Protein AF-A0A959RUX0-F1 (afdb_monomer)

Sequence (95 aa):
FYEYKIKRFLTDVALGMMPSKVWTGKYDATGGYLIVKENGDVLCYHIYNRNEFEDYLLNNTKLDTASSSRHGFGEIYENSGELYFNLNLQIRFKK

Solvent-accessible surface area (backbone atoms only — not comparable to full-atom values): 6032 Å² total; per-residue (Å²): 113,67,66,60,53,51,26,50,50,54,46,43,46,76,29,60,52,49,95,93,51,88,77,83,85,72,63,74,55,82,84,44,48,80,46,75,45,96,89,68,51,73,47,76,43,41,82,87,46,47,67,60,51,30,51,47,50,57,74,42,40,44,84,43,75,68,62,38,85,82,69,73,36,76,52,82,46,79,56,97,93,41,81,44,64,46,85,70,82,41,80,42,72,62,129

pLDDT: mean 85.92, std 9.19, range [56.56, 96.31]

Mean predicted aligned error: 6.58 Å

Structure (mmCIF, N/CA/C/O backbone):
data_AF-A0A959RUX0-F1
#
_entry.id   AF-A0A959RUX0-F1
#
loop_
_atom_site.group_PDB
_atom_site.id
_atom_site.type_symbol
_atom_site.label_atom_id
_atom_site.label_alt_id
_atom_site.label_comp_id
_atom_site.label_asym_id
_atom_site.label_entity_id
_atom_site.label_seq_id
_atom_site.pdbx_PDB_ins_code
_atom_site.Cartn_x
_atom_site.Cartn_y
_atom_site.Cartn_z
_atom_site.occupancy
_atom_site.B_iso_or_equiv
_atom_site.auth_seq_id
_atom_site.auth_comp_id
_atom_site.auth_asym_id
_atom_site.auth_atom_id
_atom_site.pdbx_PDB_model_num
ATOM 1 N N . PHE A 1 1 ? 3.383 -16.659 1.871 1.00 91.38 1 PHE A N 1
ATOM 2 C CA . PHE A 1 1 ? 1.924 -16.415 1.987 1.00 91.38 1 PHE A CA 1
ATOM 3 C C . PHE A 1 1 ? 1.590 -14.934 2.181 1.00 91.38 1 PHE A C 1
ATOM 5 O O . PHE A 1 1 ? 0.974 -14.365 1.291 1.00 91.38 1 PHE A O 1
ATOM 12 N N . TYR A 1 2 ? 1.983 -14.291 3.291 1.00 93.31 2 TYR A N 1
ATOM 13 C CA . TYR A 1 2 ? 1.641 -12.879 3.553 1.00 93.31 2 TYR A CA 1
ATOM 14 C C . TYR A 1 2 ? 2.260 -11.902 2.556 1.00 93.31 2 TYR A C 1
ATOM 16 O O . TYR A 1 2 ? 1.572 -11.016 2.066 1.00 93.31 2 TYR A O 1
ATOM 24 N N . GLU A 1 3 ? 3.523 -12.122 2.199 1.00 94.69 3 GLU A N 1
ATOM 25 C CA . GLU A 1 3 ? 4.242 -11.314 1.214 1.00 94.69 3 GLU A CA 1
ATOM 26 C C . GLU A 1 3 ? 3.477 -11.186 -0.110 1.00 94.69 3 GLU A C 1
ATOM 28 O O . GLU A 1 3 ? 3.223 -10.083 -0.577 1.00 94.69 3 GLU A O 1
ATOM 33 N N . TYR A 1 4 ? 3.005 -12.313 -0.648 1.00 94.38 4 TYR A N 1
ATOM 34 C CA . TYR A 1 4 ? 2.170 -12.359 -1.849 1.00 94.38 4 TYR A CA 1
ATOM 35 C C . TYR A 1 4 ? 0.896 -11.509 -1.716 1.00 94.38 4 TYR A C 1
ATOM 37 O O . TYR A 1 4 ? 0.535 -10.768 -2.629 1.00 94.38 4 TYR A O 1
ATOM 45 N N . LYS A 1 5 ? 0.214 -11.583 -0.565 1.00 95.25 5 LYS A N 1
ATOM 46 C CA . LYS A 1 5 ? -1.011 -10.806 -0.324 1.00 95.25 5 LYS A CA 1
ATOM 47 C C . LYS A 1 5 ? -0.731 -9.306 -0.273 1.00 95.25 5 LYS A C 1
ATOM 49 O O . LYS A 1 5 ? -1.496 -8.538 -0.845 1.00 95.25 5 LYS A O 1
ATOM 54 N N . ILE A 1 6 ? 0.358 -8.901 0.381 1.00 95.25 6 ILE A N 1
ATOM 55 C CA . ILE A 1 6 ? 0.752 -7.492 0.468 1.00 95.25 6 ILE A CA 1
ATOM 56 C C . ILE A 1 6 ? 1.185 -6.964 -0.900 1.00 95.25 6 ILE A C 1
ATOM 58 O O . ILE A 1 6 ? 0.704 -5.913 -1.305 1.00 95.25 6 ILE A O 1
ATOM 62 N N . LYS A 1 7 ? 2.004 -7.709 -1.651 1.00 94.94 7 LYS A N 1
ATOM 63 C CA . LYS A 1 7 ? 2.393 -7.357 -3.028 1.00 94.94 7 LYS A CA 1
ATOM 64 C C . LYS A 1 7 ? 1.180 -7.106 -3.920 1.00 94.94 7 LYS A C 1
ATOM 66 O O . LYS A 1 7 ? 1.095 -6.073 -4.584 1.00 94.94 7 LYS A O 1
ATOM 71 N N . ARG A 1 8 ? 0.200 -8.011 -3.872 1.00 92.81 8 ARG A N 1
ATOM 72 C CA . ARG A 1 8 ? -1.041 -7.880 -4.639 1.00 92.81 8 ARG A CA 1
ATOM 73 C C . ARG A 1 8 ? -1.880 -6.682 -4.195 1.00 92.81 8 ARG A C 1
ATOM 75 O O . ARG A 1 8 ? -2.344 -5.937 -5.046 1.00 92.81 8 ARG A O 1
ATOM 82 N N . PHE A 1 9 ? -2.025 -6.464 -2.888 1.00 93.88 9 PHE A N 1
ATOM 83 C CA . PHE A 1 9 ? -2.731 -5.298 -2.354 1.00 93.88 9 PHE A CA 1
ATOM 84 C C . PHE A 1 9 ? -2.084 -3.978 -2.798 1.00 93.88 9 PHE A C 1
ATOM 86 O O . PHE A 1 9 ? -2.774 -3.108 -3.319 1.00 93.88 9 PHE A O 1
ATOM 93 N N . LEU A 1 10 ? -0.761 -3.847 -2.657 1.00 93.56 10 LEU A N 1
ATOM 94 C CA . LEU A 1 10 ? -0.024 -2.652 -3.077 1.00 93.56 10 LEU A CA 1
ATOM 95 C C . LEU A 1 10 ? -0.141 -2.410 -4.587 1.00 93.56 10 LEU A C 1
ATOM 97 O O . LEU A 1 10 ? -0.299 -1.269 -5.011 1.00 93.56 10 LEU A O 1
ATOM 101 N N . THR A 1 11 ? -0.109 -3.478 -5.385 1.00 91.25 11 THR A N 1
ATOM 102 C CA . THR A 1 11 ? -0.297 -3.408 -6.841 1.00 91.25 11 THR A CA 1
ATOM 103 C C . THR A 1 11 ? -1.691 -2.918 -7.199 1.00 91.25 11 THR A C 1
ATOM 105 O O . THR A 1 11 ? -1.830 -2.019 -8.022 1.00 91.25 11 THR A O 1
ATOM 108 N N . ASP A 1 12 ? -2.725 -3.462 -6.560 1.00 91.38 12 ASP A N 1
ATOM 109 C CA . ASP A 1 12 ? -4.097 -3.039 -6.817 1.00 91.38 12 ASP A CA 1
ATOM 110 C C . ASP A 1 12 ? -4.303 -1.563 -6.433 1.00 91.38 12 ASP A C 1
ATOM 112 O O . ASP A 1 12 ? -4.910 -0.818 -7.199 1.00 91.38 12 ASP A O 1
ATOM 116 N N . VAL A 1 13 ? -3.729 -1.109 -5.310 1.00 91.12 13 VAL A N 1
ATOM 117 C CA . VAL A 1 13 ? -3.712 0.314 -4.916 1.00 91.12 13 VAL A CA 1
ATOM 118 C C . VAL A 1 13 ? -3.001 1.178 -5.955 1.00 91.12 13 VAL A C 1
ATOM 120 O O . VAL A 1 13 ? -3.544 2.198 -6.371 1.00 91.12 13 VAL A O 1
ATOM 123 N N . ALA A 1 14 ? -1.818 0.770 -6.418 1.00 88.56 14 ALA A N 1
ATOM 124 C CA . ALA A 1 14 ? -1.049 1.530 -7.401 1.00 88.56 14 ALA A CA 1
ATOM 125 C C . ALA A 1 14 ? -1.737 1.621 -8.778 1.00 88.56 14 ALA A C 1
ATOM 127 O O . ALA A 1 14 ? -1.485 2.567 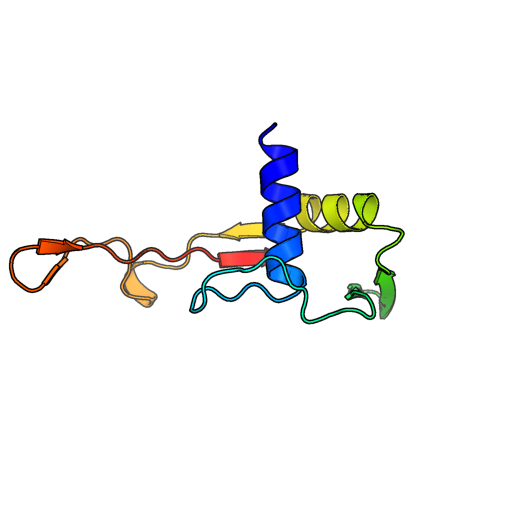-9.522 1.00 88.56 14 ALA A O 1
ATOM 128 N N . LEU A 1 15 ? -2.598 0.655 -9.119 1.00 87.06 15 LEU A N 1
ATOM 129 C CA . LEU A 1 15 ? -3.232 0.535 -10.438 1.00 87.06 15 LEU A CA 1
ATOM 130 C C . LEU A 1 15 ? -4.724 0.925 -10.476 1.00 87.06 15 LEU A C 1
ATOM 132 O O . LEU A 1 15 ? -5.359 0.752 -11.522 1.00 87.06 15 LEU A O 1
ATOM 136 N N . GLY A 1 16 ? -5.289 1.455 -9.383 1.00 87.12 16 GLY A N 1
ATOM 137 C CA . GLY A 1 16 ? -6.626 2.075 -9.395 1.00 87.12 16 GLY A CA 1
ATOM 138 C C . GLY A 1 16 ? -7.559 1.744 -8.226 1.00 87.12 16 GLY A C 1
ATOM 139 O O . GLY A 1 16 ? -8.668 2.275 -8.167 1.00 87.12 16 GLY A O 1
ATOM 140 N N . MET A 1 17 ? -7.169 0.892 -7.272 1.00 90.81 17 MET A N 1
ATOM 141 C CA . MET A 1 17 ? -8.003 0.634 -6.093 1.00 90.81 17 MET A CA 1
ATOM 142 C C . MET A 1 17 ? -8.144 1.907 -5.246 1.00 90.81 17 MET A C 1
ATOM 144 O O . MET A 1 17 ? -7.160 2.497 -4.808 1.00 90.81 17 MET A O 1
ATOM 148 N N . MET A 1 18 ? -9.393 2.289 -4.962 1.00 89.56 18 MET A N 1
ATOM 149 C CA . MET A 1 18 ? -9.744 3.462 -4.159 1.00 89.56 18 MET A CA 1
ATOM 150 C C . MET A 1 18 ? -10.526 3.042 -2.906 1.00 89.56 18 MET A C 1
ATOM 152 O O . MET A 1 18 ? -11.469 2.262 -3.036 1.00 89.56 18 MET A O 1
ATOM 156 N N . PRO A 1 19 ? -10.238 3.596 -1.710 1.00 86.75 19 PRO A N 1
ATOM 157 C CA . PRO A 1 19 ? -10.925 3.219 -0.467 1.00 86.75 19 PRO A CA 1
ATOM 158 C C . PRO A 1 19 ? -12.445 3.443 -0.471 1.00 86.75 19 PRO A C 1
ATOM 160 O O . PRO A 1 19 ? -13.169 2.788 0.269 1.00 86.75 19 PRO A O 1
ATOM 163 N N . SER A 1 20 ? -12.938 4.371 -1.296 1.00 87.69 20 SER A N 1
ATOM 164 C CA . SER A 1 20 ? -14.358 4.731 -1.376 1.00 87.69 20 SER A CA 1
ATOM 165 C C . SER A 1 20 ? -15.192 3.815 -2.277 1.00 87.69 20 SER A C 1
ATOM 167 O O . SER A 1 20 ? -16.405 4.003 -2.369 1.00 87.69 20 SER A O 1
ATOM 169 N N . LYS A 1 21 ? -14.575 2.850 -2.975 1.00 88.62 21 LYS A N 1
ATOM 170 C CA . LYS A 1 21 ? -15.252 1.976 -3.943 1.00 88.62 21 LYS A CA 1
ATOM 171 C C . LYS A 1 21 ? -14.853 0.519 -3.741 1.00 88.62 21 LYS A C 1
ATOM 173 O O . LYS A 1 21 ? -13.690 0.208 -3.508 1.00 88.62 21 LYS A O 1
ATOM 178 N N . VAL A 1 22 ? -15.816 -0.390 -3.900 1.00 91.44 22 VAL A N 1
ATOM 179 C CA . VAL A 1 22 ? -15.537 -1.833 -3.885 1.00 91.44 22 VAL A CA 1
ATOM 180 C C . VAL A 1 22 ? -14.619 -2.175 -5.055 1.00 91.44 22 VAL A C 1
ATOM 182 O O . VAL A 1 22 ? -14.934 -1.896 -6.213 1.00 91.44 22 VAL A O 1
ATOM 185 N 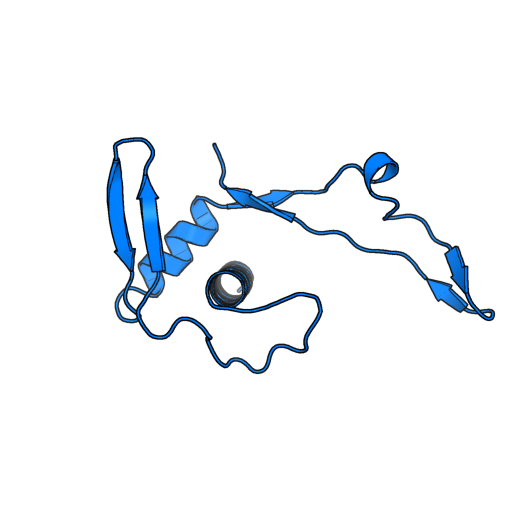N . TRP A 1 23 ? -13.479 -2.788 -4.749 1.00 91.56 23 TRP A N 1
ATOM 186 C CA . TRP A 1 23 ? -12.513 -3.180 -5.763 1.00 91.56 23 TRP A CA 1
ATOM 187 C C . TRP A 1 23 ? -13.014 -4.371 -6.579 1.00 91.56 23 TRP A C 1
ATOM 189 O O . TRP A 1 23 ? -13.311 -5.429 -6.031 1.00 91.56 23 TRP A O 1
ATOM 199 N N . THR A 1 24 ? -13.080 -4.209 -7.901 1.00 90.56 24 THR A N 1
ATOM 200 C CA . THR A 1 24 ? -13.556 -5.257 -8.826 1.00 90.56 24 THR A CA 1
ATOM 201 C C . THR A 1 24 ? -12.421 -6.034 -9.496 1.00 90.56 24 THR A C 1
ATOM 203 O O . THR A 1 24 ? -12.684 -6.978 -10.239 1.00 90.56 24 THR A O 1
ATOM 206 N N . GLY A 1 25 ? -11.162 -5.645 -9.262 1.00 84.88 25 GLY A N 1
ATOM 207 C CA . GLY A 1 25 ? -9.994 -6.216 -9.942 1.00 84.88 25 GLY A CA 1
ATOM 208 C C . GLY A 1 25 ? -9.749 -5.672 -11.353 1.00 84.88 25 GLY A C 1
ATOM 209 O O . GLY A 1 25 ? -8.895 -6.202 -12.059 1.00 84.88 25 GLY A O 1
ATOM 210 N N . LYS A 1 26 ? -10.489 -4.641 -11.784 1.00 83.38 26 LYS A N 1
ATOM 211 C CA . LYS A 1 26 ? -10.268 -3.958 -13.065 1.00 83.38 26 LYS A CA 1
ATOM 212 C C . LYS A 1 26 ? -9.313 -2.784 -12.874 1.00 83.38 26 LYS A C 1
ATOM 214 O O . LYS A 1 26 ? -9.641 -1.853 -12.150 1.00 83.38 26 LYS A O 1
ATOM 219 N N . TYR A 1 27 ? -8.159 -2.843 -13.531 1.00 81.44 27 TYR A N 1
ATOM 220 C CA . TYR A 1 27 ? -7.140 -1.796 -13.478 1.00 81.44 27 TYR A CA 1
ATOM 221 C C . TYR A 1 27 ? -7.516 -0.593 -14.345 1.00 81.44 27 TYR A C 1
ATOM 223 O O . TYR A 1 27 ? -7.893 -0.764 -15.505 1.00 81.44 27 TYR A O 1
ATOM 231 N N . ASP A 1 28 ? -7.359 0.608 -13.788 1.00 72.31 28 ASP A N 1
ATOM 232 C CA . ASP A 1 28 ? -7.566 1.866 -14.512 1.00 72.31 28 ASP A CA 1
ATOM 233 C C . ASP A 1 28 ? -6.353 2.182 -15.405 1.00 72.31 28 ASP A C 1
ATOM 235 O O . ASP A 1 28 ? -6.492 2.705 -16.511 1.00 72.31 28 ASP A O 1
ATOM 239 N N . ALA A 1 29 ? -5.149 1.813 -14.954 1.00 66.81 29 ALA A N 1
ATOM 240 C CA . ALA A 1 29 ? -3.905 1.981 -15.698 1.00 66.81 29 ALA A CA 1
ATOM 241 C C . ALA A 1 29 ? -3.559 0.709 -16.492 1.00 66.81 29 ALA A C 1
ATOM 243 O O . ALA A 1 29 ? -2.950 -0.227 -15.978 1.00 66.81 29 ALA A O 1
ATOM 244 N N . THR A 1 30 ? -3.927 0.677 -17.773 1.00 64.31 30 THR A N 1
ATOM 245 C CA . THR A 1 30 ? -3.616 -0.439 -18.690 1.00 64.31 30 THR A CA 1
ATOM 246 C C . THR A 1 30 ? -2.267 -0.291 -19.401 1.00 64.31 30 THR A C 1
ATOM 248 O O . THR A 1 30 ? -1.739 -1.269 -19.926 1.00 64.31 30 THR A O 1
ATOM 251 N N . GLY A 1 31 ? -1.689 0.917 -19.407 1.00 62.72 31 GLY A N 1
ATOM 252 C CA . GLY A 1 31 ? -0.441 1.236 -20.113 1.00 62.72 31 GLY A CA 1
ATOM 253 C C . GLY A 1 31 ? 0.851 0.928 -19.345 1.00 62.72 31 GLY A C 1
ATOM 254 O O . GLY A 1 31 ? 1.916 0.871 -19.958 1.00 62.72 31 GLY A O 1
ATOM 255 N N . GLY A 1 32 ? 0.777 0.699 -18.030 1.00 66.31 32 GLY A N 1
ATOM 256 C CA . GLY A 1 32 ? 1.937 0.521 -17.148 1.00 66.31 32 GLY A CA 1
ATOM 257 C C . GLY A 1 32 ? 2.059 1.609 -16.075 1.00 66.31 32 GLY A C 1
ATOM 258 O O . GLY A 1 32 ? 1.210 2.491 -15.974 1.00 66.31 32 GLY A O 1
ATOM 259 N N . TYR A 1 33 ? 3.111 1.528 -15.261 1.00 74.50 33 TYR A N 1
ATOM 260 C CA . TYR A 1 33 ? 3.395 2.421 -14.137 1.00 74.50 33 TYR A CA 1
ATOM 261 C C . TYR A 1 33 ? 4.760 3.094 -14.329 1.00 74.50 33 TYR A C 1
ATOM 263 O O . TYR A 1 33 ? 5.764 2.415 -14.557 1.00 74.50 33 TYR A O 1
ATOM 271 N N . LEU A 1 34 ? 4.803 4.426 -14.244 1.00 79.50 34 LEU A N 1
ATOM 272 C CA . LEU A 1 34 ? 6.032 5.214 -14.361 1.00 79.50 34 LEU A CA 1
ATOM 273 C C . LEU A 1 34 ? 6.552 5.586 -12.973 1.00 79.50 34 LEU A C 1
ATOM 275 O O . LEU A 1 34 ? 5.810 6.132 -12.158 1.00 79.50 34 LEU A O 1
ATOM 279 N N . ILE A 1 35 ? 7.835 5.335 -12.722 1.00 77.94 35 ILE A N 1
ATOM 280 C CA . ILE A 1 35 ? 8.512 5.718 -11.480 1.00 77.94 35 ILE A CA 1
ATOM 281 C C . ILE A 1 35 ? 9.665 6.640 -11.818 1.00 77.94 35 ILE A C 1
ATOM 283 O O . ILE A 1 35 ? 10.607 6.227 -12.488 1.00 77.94 35 ILE A O 1
ATOM 287 N N . VAL A 1 36 ? 9.602 7.872 -11.324 1.00 79.38 36 VAL A N 1
ATOM 288 C CA . VAL A 1 36 ? 10.702 8.832 -11.425 1.00 79.38 36 VAL A CA 1
ATOM 289 C C . VAL A 1 36 ? 11.518 8.743 -10.143 1.00 79.38 36 VAL A C 1
ATOM 291 O O . VAL A 1 36 ? 11.002 9.003 -9.056 1.00 79.38 36 VAL A O 1
ATOM 294 N N . LYS A 1 37 ? 12.776 8.325 -10.260 1.00 80.69 37 LYS A N 1
ATOM 295 C CA . LYS A 1 37 ? 13.720 8.286 -9.141 1.00 80.69 37 LYS A CA 1
ATOM 296 C C . LYS A 1 37 ? 14.252 9.686 -8.836 1.00 80.69 37 LYS A C 1
ATOM 298 O O . LYS A 1 37 ? 14.213 10.579 -9.678 1.00 80.69 37 LYS A O 1
ATOM 303 N N . GLU A 1 38 ? 14.824 9.859 -7.647 1.00 78.69 38 GLU A N 1
ATOM 304 C CA . GLU A 1 38 ? 15.414 11.140 -7.225 1.00 78.69 38 GLU A CA 1
ATOM 305 C C . GLU A 1 38 ? 16.562 11.609 -8.133 1.00 78.69 38 GLU A C 1
ATOM 307 O O . GLU A 1 38 ? 16.765 12.807 -8.302 1.00 78.69 38 GLU A O 1
ATOM 312 N N . ASN A 1 39 ? 17.285 10.676 -8.759 1.00 82.69 39 ASN A N 1
ATOM 313 C CA . ASN A 1 39 ? 18.360 10.974 -9.707 1.00 82.69 39 ASN A CA 1
ATOM 314 C C . ASN A 1 39 ? 17.861 11.337 -11.122 1.00 82.69 39 ASN A C 1
ATOM 316 O O . ASN A 1 39 ? 18.681 11.554 -12.009 1.00 82.69 39 ASN A O 1
ATOM 320 N N . GLY A 1 40 ? 16.545 11.396 -11.342 1.00 79.56 40 GLY A N 1
ATOM 321 C CA . GLY A 1 40 ? 15.936 11.727 -12.631 1.00 79.56 40 GLY A CA 1
ATOM 322 C C . GLY A 1 40 ? 15.710 10.534 -13.562 1.00 79.56 40 GLY A C 1
ATOM 323 O O . GLY A 1 40 ? 15.102 10.713 -14.617 1.00 79.56 40 GLY A O 1
ATOM 324 N N . ASP A 1 41 ? 16.128 9.323 -13.183 1.00 82.19 41 ASP A N 1
ATOM 325 C CA . ASP A 1 41 ? 15.862 8.126 -13.982 1.00 82.19 41 ASP A CA 1
ATOM 326 C C . ASP A 1 41 ? 14.371 7.776 -13.961 1.00 82.19 41 ASP A C 1
ATOM 328 O O . ASP A 1 41 ? 13.735 7.739 -12.902 1.00 82.19 41 ASP A O 1
ATOM 332 N N . VAL A 1 42 ? 13.830 7.436 -15.130 1.00 78.38 42 VAL A N 1
ATOM 333 C CA . VAL A 1 42 ? 12.449 6.968 -15.277 1.00 78.38 42 VAL A CA 1
ATOM 334 C C . VAL A 1 42 ? 12.443 5.459 -15.488 1.00 78.38 42 VAL A C 1
ATOM 336 O O . VAL A 1 42 ? 13.004 4.953 -16.458 1.00 78.38 42 VAL A O 1
ATOM 339 N N . LEU A 1 43 ? 11.784 4.735 -14.586 1.00 72.06 43 LEU A N 1
ATOM 340 C CA . LEU A 1 43 ? 11.464 3.322 -14.759 1.00 72.06 43 LEU A CA 1
ATOM 341 C C . LEU A 1 43 ? 10.037 3.181 -15.282 1.00 72.06 43 LEU A C 1
ATOM 343 O O . LEU A 1 43 ? 9.088 3.640 -14.646 1.00 72.06 43 LEU A O 1
ATOM 347 N N . CYS A 1 44 ? 9.893 2.506 -16.419 1.00 69.69 44 CYS A N 1
ATOM 348 C CA . CYS A 1 44 ? 8.603 2.169 -17.007 1.00 69.69 44 CYS A CA 1
ATOM 349 C C . CYS A 1 44 ? 8.291 0.696 -16.734 1.00 69.69 44 CYS A C 1
ATOM 351 O O . CYS A 1 44 ? 8.832 -0.187 -17.397 1.00 69.69 44 CYS A O 1
ATOM 353 N N . TYR A 1 45 ? 7.402 0.419 -15.783 1.00 66.88 45 TYR A N 1
ATOM 354 C CA . TYR A 1 45 ? 6.903 -0.935 -15.566 1.00 66.88 45 TYR A CA 1
ATOM 355 C C . TYR A 1 45 ? 5.674 -1.171 -16.439 1.00 66.88 45 TYR A C 1
ATOM 357 O O . TYR A 1 45 ? 4.583 -0.687 -16.144 1.00 66.88 45 TYR A O 1
ATOM 365 N N . HIS A 1 46 ? 5.831 -1.939 -17.513 1.00 66.94 46 HIS A N 1
ATOM 366 C CA . HIS A 1 46 ? 4.690 -2.532 -18.210 1.00 66.94 46 HIS A CA 1
ATOM 367 C C . HIS A 1 46 ? 4.263 -3.829 -17.510 1.00 66.94 46 HIS A C 1
ATOM 369 O O . HIS A 1 46 ? 5.034 -4.424 -16.758 1.00 66.94 46 HIS A O 1
ATOM 375 N N . ILE A 1 47 ? 3.044 -4.295 -17.802 1.00 61.59 47 ILE A N 1
ATOM 376 C CA . ILE A 1 47 ? 2.410 -5.498 -17.221 1.00 61.59 47 ILE A CA 1
ATOM 377 C C . ILE A 1 47 ? 3.330 -6.746 -17.242 1.00 61.59 47 ILE A C 1
ATOM 379 O O . ILE A 1 47 ? 3.178 -7.636 -16.407 1.00 61.59 47 ILE A O 1
ATOM 383 N N . TYR A 1 48 ? 4.320 -6.794 -18.140 1.00 56.56 48 TYR A N 1
ATOM 384 C CA . TYR A 1 48 ? 5.305 -7.874 -18.261 1.00 56.56 48 TYR A CA 1
ATOM 385 C C . TYR A 1 48 ? 6.317 -7.972 -17.102 1.00 56.56 48 TYR A C 1
ATOM 387 O O . TYR A 1 48 ? 6.736 -9.080 -16.779 1.00 56.56 48 TYR A O 1
ATOM 395 N N . ASN A 1 49 ? 6.644 -6.875 -16.408 1.00 71.00 49 ASN A N 1
ATOM 396 C CA . ASN A 1 49 ? 7.592 -6.875 -15.279 1.00 71.00 49 ASN A CA 1
ATOM 397 C C . ASN A 1 49 ? 6.873 -6.893 -13.920 1.00 71.00 49 ASN A C 1
ATOM 399 O O . ASN A 1 49 ? 7.330 -6.301 -12.943 1.00 71.00 49 ASN A O 1
ATOM 403 N N . ARG A 1 50 ? 5.724 -7.576 -13.844 1.00 79.56 50 ARG A N 1
ATOM 404 C CA . ARG A 1 50 ? 4.867 -7.602 -12.650 1.00 79.56 50 ARG A CA 1
ATOM 405 C C . ARG A 1 50 ? 5.611 -8.005 -11.375 1.00 79.56 50 ARG A C 1
ATOM 407 O O . ARG A 1 50 ? 5.395 -7.379 -10.347 1.00 79.56 50 ARG A O 1
ATOM 414 N N . ASN A 1 51 ? 6.480 -9.013 -11.444 1.00 85.69 51 ASN A N 1
ATOM 415 C CA . ASN A 1 51 ? 7.226 -9.482 -10.273 1.00 85.69 51 ASN A CA 1
ATOM 416 C C . ASN A 1 51 ? 8.184 -8.404 -9.746 1.00 85.69 51 ASN A C 1
ATOM 418 O O . ASN A 1 51 ? 8.168 -8.107 -8.558 1.00 85.69 51 ASN A O 1
ATOM 422 N N . GLU A 1 52 ? 8.954 -7.762 -10.630 1.00 86.25 52 GLU A N 1
ATOM 423 C CA . GLU A 1 52 ? 9.864 -6.674 -10.247 1.00 86.25 52 GLU A CA 1
ATOM 424 C C . GLU A 1 52 ? 9.102 -5.463 -9.706 1.00 86.25 52 GLU A C 1
ATOM 426 O O . GLU A 1 52 ? 9.541 -4.829 -8.751 1.00 86.25 52 GLU A O 1
ATOM 431 N N . PHE A 1 53 ? 7.940 -5.158 -10.286 1.00 86.31 53 PHE A N 1
ATOM 432 C CA . PHE A 1 53 ? 7.076 -4.084 -9.812 1.00 86.31 53 PHE A CA 1
ATOM 433 C C . PHE A 1 53 ? 6.507 -4.375 -8.416 1.00 86.31 53 PHE A C 1
ATOM 435 O O . PHE A 1 53 ? 6.560 -3.523 -7.529 1.00 86.31 53 PHE A O 1
ATOM 442 N N . GLU A 1 54 ? 6.005 -5.590 -8.199 1.00 91.44 54 GLU A N 1
ATOM 443 C CA . GLU A 1 54 ? 5.513 -6.055 -6.902 1.00 91.44 54 GLU A CA 1
ATOM 444 C C . GLU A 1 54 ? 6.622 -6.022 -5.837 1.00 91.44 54 GLU A C 1
ATOM 446 O O . GLU A 1 54 ? 6.406 -5.521 -4.729 1.00 91.44 54 GLU A O 1
ATOM 451 N N . ASP A 1 55 ? 7.820 -6.500 -6.183 1.00 92.94 55 ASP A N 1
ATOM 452 C CA . ASP A 1 55 ? 9.008 -6.449 -5.327 1.00 92.94 55 ASP A CA 1
ATOM 453 C C . ASP A 1 55 ? 9.415 -5.009 -5.022 1.00 92.94 55 ASP A C 1
ATOM 455 O O . ASP A 1 55 ? 9.699 -4.670 -3.871 1.00 92.94 55 ASP A O 1
ATOM 459 N N . TYR A 1 56 ? 9.401 -4.136 -6.031 1.00 90.81 56 TYR A N 1
ATOM 460 C CA . TYR A 1 56 ? 9.695 -2.722 -5.867 1.00 90.81 56 TYR A CA 1
ATOM 461 C C . TYR A 1 56 ? 8.722 -2.074 -4.880 1.00 90.81 56 TYR A C 1
ATOM 463 O O . TYR A 1 56 ? 9.172 -1.433 -3.930 1.00 90.81 56 TYR A O 1
ATOM 471 N N . LEU A 1 57 ? 7.409 -2.258 -5.051 1.00 92.62 57 LEU A N 1
ATOM 472 C CA . LEU A 1 57 ? 6.416 -1.681 -4.145 1.00 92.62 57 LEU A CA 1
ATOM 473 C C . LEU A 1 57 ? 6.596 -2.199 -2.719 1.00 92.62 57 LEU A C 1
ATOM 475 O O . LEU A 1 57 ? 6.616 -1.402 -1.782 1.00 92.62 57 LEU A O 1
ATOM 479 N N . LEU A 1 58 ? 6.777 -3.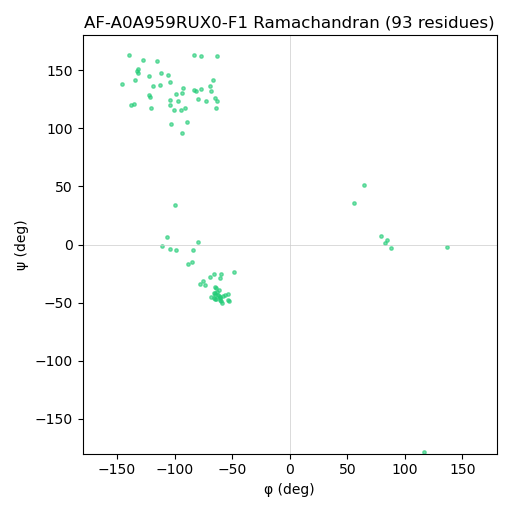506 -2.533 1.00 94.69 58 LEU A N 1
ATOM 480 C CA . LEU A 1 58 ? 6.976 -4.076 -1.202 1.00 94.69 58 LEU A CA 1
ATOM 481 C C . LEU A 1 58 ? 8.245 -3.531 -0.525 1.00 94.69 58 LEU A C 1
ATOM 483 O O . LEU A 1 58 ? 8.232 -3.173 0.656 1.00 94.69 58 LEU A O 1
ATOM 487 N N . ASN A 1 59 ? 9.346 -3.446 -1.271 1.00 94.00 59 ASN A N 1
ATOM 488 C CA . ASN A 1 59 ? 10.634 -3.030 -0.729 1.00 94.00 59 ASN A CA 1
ATOM 489 C C . ASN A 1 59 ? 10.707 -1.524 -0.489 1.00 94.00 59 ASN A C 1
ATOM 491 O O . ASN A 1 59 ? 11.348 -1.107 0.476 1.00 94.00 59 ASN A O 1
ATOM 495 N N . ASN A 1 60 ? 10.015 -0.717 -1.292 1.00 92.81 60 ASN A N 1
ATOM 496 C CA . ASN A 1 60 ? 10.109 0.741 -1.252 1.00 92.81 60 ASN A CA 1
ATOM 497 C C . ASN A 1 60 ? 8.913 1.417 -0.581 1.00 92.81 60 ASN A C 1
ATOM 499 O O . ASN A 1 60 ? 8.951 2.628 -0.404 1.00 92.81 60 ASN A O 1
ATOM 503 N N . THR A 1 61 ? 7.875 0.689 -0.161 1.00 95.06 61 THR A N 1
ATOM 504 C CA . THR A 1 61 ? 6.747 1.269 0.585 1.00 95.06 61 THR A CA 1
ATOM 505 C C . THR A 1 61 ? 6.643 0.731 2.005 1.00 95.06 61 THR A C 1
ATOM 507 O O . THR A 1 61 ? 7.161 -0.332 2.350 1.00 95.06 61 THR A O 1
ATOM 510 N N . LYS A 1 62 ? 5.985 1.504 2.863 1.00 93.88 62 LYS A N 1
ATOM 511 C CA . LYS A 1 62 ? 5.636 1.133 4.230 1.00 93.88 62 LYS A CA 1
ATOM 512 C C . LYS A 1 62 ? 4.179 1.472 4.509 1.00 93.88 62 LYS A C 1
ATOM 514 O O . LYS A 1 62 ? 3.648 2.452 3.981 1.00 93.88 62 LYS A O 1
ATOM 519 N N . LEU A 1 63 ? 3.571 0.670 5.376 1.00 91.81 63 LEU A N 1
ATOM 520 C CA . LEU A 1 63 ? 2.311 1.008 6.020 1.00 91.81 63 LEU A CA 1
ATOM 521 C C . LEU A 1 63 ? 2.616 1.970 7.168 1.00 91.81 63 LEU A C 1
ATOM 523 O O . LEU A 1 63 ? 3.476 1.688 8.001 1.00 91.81 63 LEU A O 1
ATOM 527 N N . ASP A 1 64 ? 1.956 3.118 7.164 1.00 90.25 64 ASP A N 1
ATOM 528 C CA . ASP A 1 64 ? 2.130 4.186 8.136 1.00 90.25 64 ASP A CA 1
ATOM 529 C C . ASP A 1 64 ? 0.793 4.483 8.815 1.00 90.25 64 ASP A C 1
ATOM 531 O O . ASP A 1 64 ? -0.276 4.425 8.193 1.00 90.25 64 ASP A O 1
ATOM 535 N N . THR A 1 65 ? 0.868 4.822 10.096 1.00 86.94 65 THR A N 1
ATOM 536 C CA . THR A 1 65 ? -0.292 5.226 10.885 1.00 86.94 65 THR A CA 1
ATOM 537 C C . THR A 1 65 ? -0.274 6.740 10.973 1.00 86.94 65 THR A C 1
ATOM 539 O O . THR A 1 65 ? 0.646 7.336 11.532 1.00 86.94 65 THR A O 1
ATOM 542 N N . ALA A 1 66 ? -1.291 7.382 10.402 1.00 83.69 66 ALA A N 1
ATOM 543 C CA . ALA A 1 66 ? -1.431 8.826 10.523 1.00 83.69 66 ALA A CA 1
ATOM 544 C C . ALA A 1 66 ? -1.644 9.228 11.999 1.00 83.69 66 ALA A C 1
ATOM 546 O O . ALA A 1 66 ? -2.006 8.411 12.838 1.00 83.69 66 ALA A O 1
ATOM 547 N N . SER A 1 67 ? -1.436 10.497 12.349 1.00 84.88 67 SER A N 1
ATOM 548 C CA . SER A 1 67 ? -1.756 10.954 13.708 1.00 84.88 67 SER A CA 1
ATOM 549 C C . SER A 1 67 ? -3.268 10.842 13.952 1.00 84.88 67 SER A C 1
ATOM 551 O O . SER A 1 67 ? -4.050 11.510 13.270 1.00 84.88 67 SER A O 1
ATOM 553 N N . SER A 1 68 ? -3.667 10.006 14.916 1.00 86.19 68 SER A N 1
ATOM 554 C CA . SER A 1 68 ? -5.070 9.796 15.306 1.00 86.19 68 SER A CA 1
ATOM 555 C C . SER A 1 68 ? -5.733 11.094 15.749 1.00 86.19 68 SER A C 1
ATOM 557 O O . SER A 1 68 ? -6.810 11.426 15.265 1.00 86.19 68 SER A O 1
ATOM 559 N N . SER A 1 69 ? -5.039 11.885 16.569 1.00 84.69 69 SER A N 1
ATOM 560 C CA . SER A 1 69 ? -5.518 13.183 17.052 1.00 84.69 69 SER A CA 1
ATOM 561 C C . SER A 1 69 ? -5.687 14.221 15.941 1.00 84.69 69 SER A C 1
ATOM 563 O O . SER A 1 69 ? -6.629 15.006 15.970 1.00 84.69 69 SER A O 1
ATOM 565 N N . ARG A 1 70 ? -4.808 14.227 14.930 1.00 85.50 70 ARG A N 1
ATOM 566 C CA . ARG A 1 70 ? -4.906 15.163 13.799 1.00 85.50 70 ARG A CA 1
ATOM 567 C C . ARG A 1 70 ? -6.041 14.816 12.836 1.00 85.50 70 ARG A C 1
ATOM 569 O O . ARG A 1 70 ? -6.601 15.714 12.215 1.00 85.50 70 ARG A O 1
ATOM 576 N N . HIS A 1 71 ? -6.314 13.527 12.647 1.00 81.06 71 HIS A N 1
ATOM 577 C CA . HIS A 1 71 ? -7.218 13.039 11.604 1.00 81.06 71 HIS A CA 1
ATOM 578 C C . HIS A 1 71 ? -8.530 12.446 12.139 1.00 81.06 71 HIS A C 1
ATOM 580 O O . HIS A 1 71 ? -9.359 12.043 11.330 1.00 81.06 71 HIS A O 1
ATOM 586 N N . GLY A 1 72 ? -8.727 12.400 13.461 1.00 84.56 72 GLY A N 1
ATOM 587 C CA . GLY A 1 72 ? -9.976 11.974 14.098 1.00 84.56 72 GLY A CA 1
ATOM 588 C C . GLY A 1 72 ? -10.328 10.509 13.834 1.00 84.56 72 GLY A C 1
ATOM 589 O O . GLY A 1 72 ? -11.426 10.210 13.367 1.00 84.56 72 GLY A O 1
ATOM 590 N N . PHE A 1 73 ? -9.389 9.590 14.078 1.00 90.06 73 PHE A N 1
ATOM 591 C CA . PHE A 1 73 ? -9.608 8.152 13.875 1.00 90.06 73 PHE A CA 1
ATOM 592 C C . PHE A 1 73 ? -8.989 7.310 14.998 1.00 90.06 73 PHE A C 1
ATOM 594 O O . PHE A 1 73 ? -8.118 7.782 15.724 1.00 90.06 73 PHE A O 1
ATOM 601 N N . GLY A 1 74 ? -9.416 6.051 15.117 1.00 87.31 74 GLY A N 1
ATOM 602 C CA . GLY A 1 74 ? -8.952 5.125 16.157 1.00 87.31 74 GLY A CA 1
ATOM 603 C C . GLY A 1 74 ? -9.694 5.232 17.493 1.00 87.31 74 GLY A C 1
ATOM 604 O O . GLY A 1 74 ? -9.347 4.516 18.427 1.00 87.31 74 GLY A O 1
ATOM 605 N N . GLU A 1 75 ? -10.718 6.080 17.578 1.00 89.88 75 GLU A N 1
ATOM 606 C CA . GLU A 1 75 ? -11.601 6.204 18.739 1.00 89.88 75 GLU A CA 1
ATOM 607 C C . GLU A 1 75 ? -12.961 5.567 18.448 1.00 89.88 75 GLU A C 1
ATOM 609 O O . GLU A 1 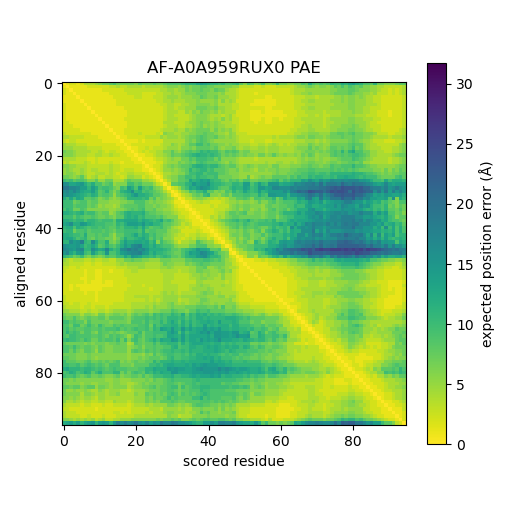75 ? -13.444 5.597 17.310 1.00 89.88 75 GLU A O 1
ATOM 614 N N . ILE A 1 76 ? -13.559 4.976 19.483 1.00 93.50 76 ILE A N 1
ATOM 615 C CA . ILE A 1 76 ? -14.899 4.397 19.405 1.00 93.50 76 ILE A CA 1
ATOM 616 C C . ILE A 1 76 ? -15.921 5.524 19.561 1.00 93.50 76 ILE A C 1
ATOM 618 O O . ILE A 1 76 ? -15.826 6.321 20.492 1.00 93.50 76 ILE A O 1
ATOM 622 N N . TYR A 1 77 ? -16.914 5.562 18.680 1.00 93.62 77 TYR A N 1
ATOM 623 C CA . TYR A 1 77 ? -18.048 6.474 18.759 1.00 93.62 77 TYR A CA 1
ATOM 624 C C . TYR A 1 77 ? -19.360 5.717 18.558 1.00 93.62 77 TYR A C 1
ATOM 626 O O . TYR A 1 77 ? -19.408 4.694 17.876 1.00 93.62 77 TYR A O 1
ATOM 634 N N . GLU A 1 78 ? -20.430 6.223 19.161 1.00 95.88 78 GLU A N 1
ATOM 635 C CA . GLU A 1 78 ? -21.770 5.665 19.003 1.00 95.88 78 GLU A CA 1
ATOM 636 C C . GLU A 1 78 ? -22.506 6.381 17.868 1.00 95.88 78 GLU A C 1
ATOM 638 O O . GLU A 1 78 ? -22.492 7.610 17.770 1.00 95.88 78 GLU A O 1
ATOM 643 N N . ASN A 1 79 ? -23.162 5.613 17.004 1.00 94.44 79 ASN A N 1
ATOM 644 C CA . ASN A 1 79 ? -24.079 6.132 16.004 1.00 94.44 79 ASN A CA 1
ATOM 645 C C . ASN A 1 79 ? -25.309 5.223 15.954 1.00 94.44 79 ASN A C 1
ATOM 647 O O . ASN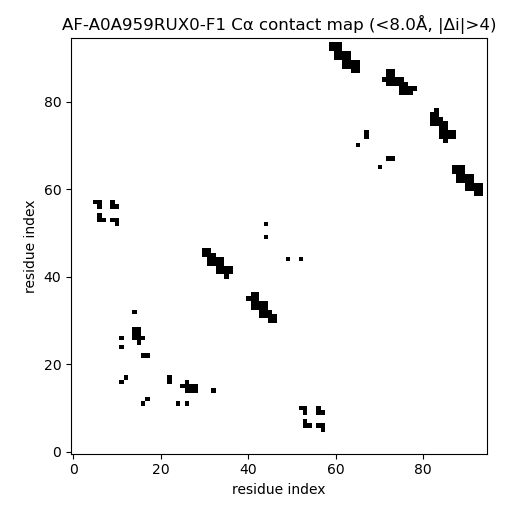 A 1 79 ? 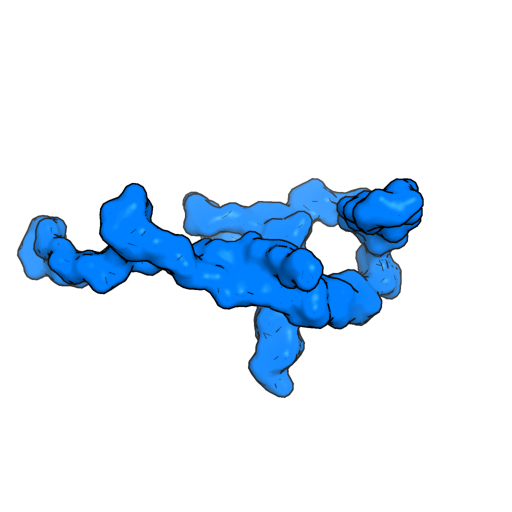-25.196 4.036 15.673 1.00 94.44 79 ASN A O 1
ATOM 651 N N . SER A 1 80 ? -26.491 5.779 16.226 1.00 95.12 80 SER A N 1
ATOM 652 C CA . SER A 1 80 ? -27.765 5.043 16.160 1.00 95.12 80 SER A CA 1
ATOM 653 C C . SER A 1 80 ? -27.821 3.775 17.037 1.00 95.12 80 SER A C 1
ATOM 655 O O . SER A 1 80 ? -28.435 2.785 16.650 1.00 95.12 80 SER A O 1
ATOM 657 N N . GLY A 1 81 ? -27.192 3.800 18.220 1.00 95.75 81 GLY A N 1
ATOM 658 C CA . GLY A 1 81 ? -27.159 2.667 19.157 1.00 95.75 81 GLY A CA 1
ATOM 659 C C . GLY A 1 81 ? -26.097 1.606 18.849 1.00 95.75 81 GLY A C 1
ATOM 660 O O . GLY A 1 81 ? -25.992 0.616 19.570 1.00 95.75 81 GLY A O 1
ATOM 661 N N . GLU A 1 82 ? -25.300 1.802 17.797 1.00 96.31 82 GLU A N 1
ATOM 662 C CA . GLU A 1 82 ? -24.201 0.916 17.419 1.00 96.31 82 GLU A CA 1
ATOM 663 C C . GLU A 1 82 ? -22.846 1.603 17.624 1.00 96.31 82 GLU A C 1
ATOM 665 O O . GLU A 1 82 ? -22.707 2.820 17.475 1.00 96.31 82 GLU A O 1
ATOM 670 N N . LEU A 1 83 ? -21.830 0.810 17.971 1.00 95.44 83 LEU A N 1
ATOM 671 C CA . LEU A 1 83 ? -20.466 1.286 18.190 1.00 95.44 83 LEU A CA 1
ATOM 672 C C . LEU A 1 83 ? -19.637 1.152 16.913 1.00 95.44 83 LEU A C 1
ATOM 674 O O . LEU A 1 83 ? -19.554 0.080 16.315 1.00 95.44 83 LEU A O 1
ATOM 678 N N . TYR A 1 84 ? -18.963 2.235 16.551 1.00 93.50 84 TYR A N 1
ATOM 679 C CA . TYR A 1 84 ? -18.123 2.349 15.367 1.00 93.50 84 TYR A CA 1
ATOM 680 C C . TYR A 1 84 ? -16.737 2.862 15.742 1.00 93.50 84 TYR A C 1
ATOM 682 O O . TYR A 1 84 ? -16.560 3.501 16.773 1.00 93.50 84 TYR A O 1
ATOM 690 N N . PHE A 1 85 ? -15.746 2.621 14.888 1.00 91.75 85 PHE A N 1
ATOM 691 C CA . PHE A 1 85 ? -14.439 3.264 14.981 1.00 91.75 85 PHE A CA 1
ATOM 692 C C . PHE A 1 85 ? -13.880 3.487 13.578 1.00 91.75 85 PHE A C 1
ATOM 694 O O . PHE A 1 85 ? -13.982 2.625 12.703 1.00 91.75 85 PHE A O 1
ATOM 701 N N . ASN A 1 86 ? -13.279 4.652 13.356 1.00 89.25 86 ASN A N 1
ATOM 702 C CA . ASN A 1 86 ? -12.680 4.975 12.066 1.00 89.25 86 ASN A CA 1
ATOM 703 C C . ASN A 1 86 ? -11.270 4.392 11.977 1.00 89.25 86 ASN A C 1
ATOM 705 O O . ASN A 1 86 ? -10.452 4.577 12.881 1.00 89.25 86 ASN A O 1
ATOM 709 N N . LEU A 1 87 ? -10.971 3.736 10.858 1.00 87.19 87 LE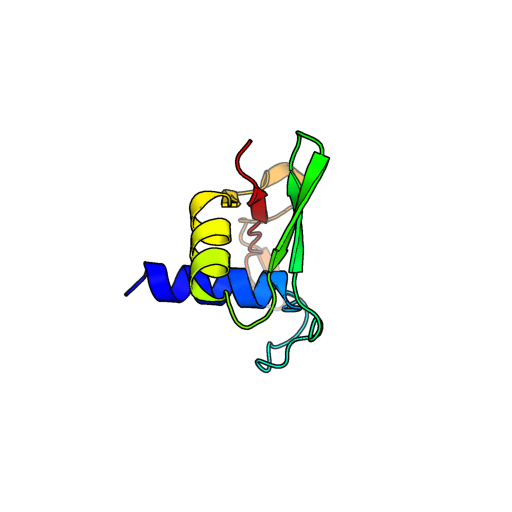U A N 1
ATOM 710 C CA . LEU A 1 87 ? -9.637 3.252 10.524 1.00 87.19 87 LEU A CA 1
ATOM 711 C C . LEU A 1 87 ? -8.995 4.156 9.479 1.00 87.19 87 LEU A C 1
ATOM 713 O O . LEU A 1 87 ? -9.634 4.570 8.514 1.00 87.19 87 LEU A O 1
ATOM 717 N N . ASN A 1 88 ? -7.70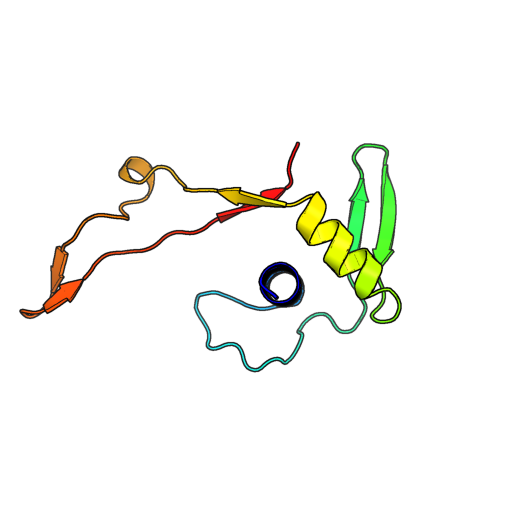5 4.421 9.650 1.00 87.88 88 ASN A N 1
ATOM 718 C CA . ASN A 1 88 ? -6.912 5.153 8.679 1.00 87.88 88 ASN A CA 1
ATOM 719 C C . ASN A 1 88 ? -5.578 4.435 8.491 1.00 87.88 88 ASN A C 1
ATOM 721 O O . ASN A 1 88 ? -4.822 4.240 9.442 1.00 87.88 88 ASN A O 1
ATOM 725 N N . LEU A 1 89 ? -5.320 4.033 7.252 1.00 87.75 89 LEU A N 1
ATOM 726 C CA . LEU A 1 89 ? -4.095 3.378 6.830 1.00 87.75 89 LEU A CA 1
ATOM 727 C C . LEU A 1 89 ? -3.477 4.214 5.719 1.00 87.75 89 LEU A C 1
ATOM 729 O O . LEU A 1 89 ? -4.145 4.527 4.733 1.00 87.75 89 LEU A O 1
ATOM 733 N N . GLN A 1 90 ? -2.195 4.540 5.854 1.00 90.62 90 GLN A N 1
ATOM 734 C CA . GLN A 1 90 ? -1.453 5.231 4.809 1.00 90.62 90 GLN A CA 1
ATOM 735 C C . GLN A 1 90 ? -0.380 4.317 4.236 1.00 90.62 90 GLN A C 1
ATOM 737 O O . GLN A 1 90 ? 0.328 3.634 4.967 1.00 90.62 90 GLN A O 1
ATOM 742 N N . ILE A 1 91 ? -0.242 4.328 2.914 1.00 93.38 91 ILE A N 1
ATOM 743 C CA . ILE A 1 91 ? 0.879 3.697 2.221 1.00 93.38 91 ILE A CA 1
ATOM 744 C C . ILE A 1 91 ? 1.802 4.826 1.786 1.00 93.38 91 ILE A C 1
ATOM 746 O O . ILE A 1 91 ? 1.368 5.773 1.130 1.00 93.38 91 ILE A O 1
ATOM 750 N N . ARG A 1 92 ? 3.069 4.756 2.188 1.00 92.62 92 ARG A N 1
ATOM 751 C CA . ARG A 1 92 ? 4.067 5.783 1.876 1.00 92.62 92 ARG A CA 1
ATOM 752 C C . ARG A 1 92 ? 5.332 5.148 1.342 1.00 92.62 92 ARG A C 1
ATOM 754 O O . ARG A 1 92 ? 5.707 4.067 1.791 1.00 92.62 92 ARG A O 1
ATOM 761 N N . PHE A 1 93 ? 6.020 5.845 0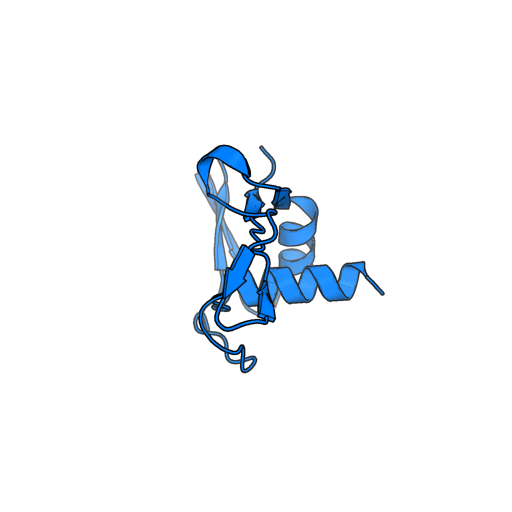.447 1.00 91.19 93 PHE A N 1
ATOM 762 C CA . PHE A 1 93 ? 7.372 5.458 0.067 1.00 91.19 93 PHE A CA 1
ATOM 763 C C . PHE A 1 93 ? 8.335 5.641 1.247 1.00 91.19 93 PHE A C 1
ATOM 765 O O . PHE A 1 93 ? 8.209 6.576 2.047 1.00 91.19 93 PHE A O 1
ATOM 772 N N . LYS A 1 94 ? 9.267 4.700 1.386 1.00 90.19 94 LYS A N 1
ATOM 773 C CA . LYS A 1 94 ? 10.435 4.822 2.254 1.00 90.19 94 LYS A CA 1
ATOM 774 C C . LYS A 1 94 ? 11.328 5.897 1.628 1.00 90.19 94 LYS A C 1
ATOM 776 O O . LYS A 1 94 ? 11.503 5.899 0.414 1.00 90.19 94 LYS A O 1
ATOM 781 N N . LYS A 1 95 ? 11.785 6.837 2.451 1.00 70.62 95 LYS A N 1
ATOM 782 C CA . LYS A 1 95 ? 12.845 7.767 2.056 1.00 70.62 95 LYS A CA 1
ATOM 783 C C . LYS A 1 95 ? 14.166 7.019 1.987 1.00 70.62 95 LYS A C 1
ATOM 785 O O . LYS A 1 95 ? 14.308 6.075 2.801 1.00 70.62 95 LYS A O 1
#

Foldseek 3Di:
DVLVVQLVVLVQVQFDDDPVDDDPPDGPDQAFDWDQDPVRDIDGGHPVCSVVSSVCLVVFKDKDADPCVVPVFPDWDDDPNDIDTDDDIDIDTDD

Radius of gyration: 16.7 Å; Cα contacts (8 Å, |Δi|>4): 99; chains: 1; bounding box: 46×32×40 Å

Secondary structure (DSSP, 8-state):
-HHHHHHHHHHHHHTT--TTS---S--S--S-EEEE-TTS-EEEE-GGGHHHHHHHHHHHEEEEPPPHHHHT-S-EEEETTEEEE----EEEE--

Nearest PDB structures (foldseek):
  6rxt-assembly1_UH  TM=1.929E-01  e=2.920E-01  Thermochaetoides thermophila
  7am2-assembly1_BB  TM=2.423E-01  e=1.921E+00  Leishmania tarentolae
  7ane-assembly1_BB  TM=2.582E-01  e=6.183E+00  Leishmania major